Protein AF-A0A821PR22-F1 (afdb_monomer)

Foldseek 3Di:
DVVVVVVVVVVVVVVVLQVQLVVQCVCCVVVNDPVLQVDADPVRGSVVSSCVSVVVVVVLVVCCVPDPNPSVVVVVLVVVLVVLVVQLVVLVCVVVVVVVCVVVVHDPVPDPDDDPDPPPVSVVSNVVSVVVNVVSVVCVCVVDPDDPPPD

Sequence (151 aa):
MNAVILTTILSAGNSSLYICTRILYALANEGKAPKQFTYVNRHGIPIWCLVFTAFLSTILFGLSFIGNKIIYRWLVNITGVMGFIAWFGISLAHWRFRRAFILQVYSLNDLVYKALFFPIGPIIASLLICIFVLGQGYSASTTHPFNFSNF

Secondary structure (DSSP, 8-state):
-HHHHHHHHHHHHHHHHHHHHHHHHHHHHTTSS-GGGG---TTS--HHHHHHHHHHHHHHHHHTTSTTTHHHHHHHHHHHHHHHHHHHHHHHHHHHHHHHHHHTT--TTS-S---TTTTHHHHHHHHHHHHHHHHHHHHHHHHS---TT--

Structure (mmCIF, N/CA/C/O backbone):
data_AF-A0A821PR22-F1
#
_entry.id   AF-A0A821PR22-F1
#
loop_
_atom_site.group_PDB
_atom_site.id
_atom_site.type_symbol
_atom_site.label_atom_id
_atom_site.label_alt_id
_atom_site.label_comp_id
_atom_site.label_asym_id
_atom_site.label_entity_id
_atom_site.label_seq_id
_atom_site.pdbx_PDB_ins_code
_atom_site.Cartn_x
_atom_site.Cartn_y
_atom_site.Cartn_z
_atom_site.occupancy
_atom_site.B_iso_or_equiv
_atom_site.auth_seq_id
_atom_site.auth_comp_id
_atom_site.auth_asym_id
_atom_site.auth_atom_id
_atom_site.pdbx_PDB_model_num
ATOM 1 N N . MET A 1 1 ? 26.302 -12.717 -7.592 1.00 63.81 1 MET A N 1
ATOM 2 C CA . MET A 1 1 ? 25.596 -11.418 -7.481 1.00 63.81 1 MET A CA 1
ATOM 3 C C . MET A 1 1 ? 24.215 -11.443 -8.147 1.00 63.81 1 MET A C 1
ATOM 5 O O . MET A 1 1 ? 23.243 -11.113 -7.485 1.00 63.81 1 MET 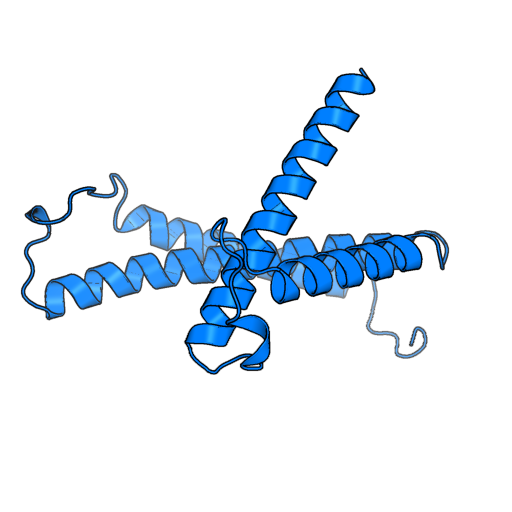A O 1
ATOM 9 N N . ASN A 1 2 ? 24.084 -11.924 -9.390 1.00 87.94 2 ASN A N 1
ATOM 10 C CA . ASN A 1 2 ? 22.803 -11.915 -10.125 1.00 87.94 2 ASN A CA 1
ATOM 11 C C . ASN A 1 2 ? 21.692 -12.792 -9.512 1.00 87.94 2 ASN A C 1
ATOM 13 O O . ASN A 1 2 ? 20.530 -12.404 -9.551 1.00 87.94 2 ASN A O 1
ATOM 17 N N . ALA A 1 3 ? 22.035 -13.929 -8.894 1.00 89.44 3 ALA A N 1
ATOM 18 C CA . ALA A 1 3 ? 21.052 -14.796 -8.236 1.00 89.44 3 ALA A CA 1
ATOM 19 C C . ALA A 1 3 ? 20.336 -14.093 -7.068 1.00 89.44 3 ALA A C 1
ATOM 21 O O . ALA A 1 3 ? 19.122 -14.197 -6.948 1.00 89.44 3 ALA A O 1
ATOM 22 N N . VAL A 1 4 ? 21.070 -13.311 -6.265 1.00 92.00 4 VAL A N 1
ATOM 23 C CA . VAL A 1 4 ? 20.498 -12.548 -5.142 1.00 92.00 4 VAL A CA 1
ATOM 24 C C . VAL A 1 4 ? 19.501 -11.511 -5.660 1.00 92.00 4 VAL A C 1
ATOM 26 O O . VAL A 1 4 ? 18.375 -11.456 -5.177 1.00 92.00 4 VAL A O 1
ATOM 29 N N . ILE A 1 5 ? 19.872 -10.758 -6.701 1.00 92.25 5 ILE A N 1
ATOM 30 C CA . ILE A 1 5 ? 18.989 -9.769 -7.343 1.00 92.25 5 ILE A CA 1
ATOM 31 C C . ILE A 1 5 ? 17.723 -10.441 -7.893 1.00 92.25 5 ILE A C 1
ATOM 33 O O . ILE A 1 5 ? 16.617 -9.942 -7.708 1.00 92.25 5 ILE A O 1
ATOM 37 N N . LEU A 1 6 ? 17.862 -11.599 -8.539 1.00 91.50 6 LEU A N 1
ATOM 38 C CA . LEU A 1 6 ? 16.715 -12.325 -9.076 1.00 91.50 6 LEU A CA 1
ATOM 39 C C . LEU A 1 6 ? 15.775 -12.796 -7.954 1.00 91.50 6 LEU A C 1
ATOM 41 O O . LEU A 1 6 ? 14.562 -12.627 -8.056 1.00 91.50 6 LEU A O 1
ATOM 45 N N . THR A 1 7 ? 16.324 -13.324 -6.855 1.00 93.25 7 THR A N 1
ATOM 46 C CA . THR A 1 7 ? 15.515 -13.769 -5.710 1.00 93.25 7 THR A CA 1
ATOM 47 C C . THR A 1 7 ? 14.789 -12.622 -5.011 1.00 93.25 7 THR A C 1
ATOM 49 O O . THR A 1 7 ? 13.626 -12.785 -4.639 1.00 93.25 7 THR A O 1
ATOM 52 N N . THR A 1 8 ? 15.417 -11.450 -4.865 1.00 93.31 8 THR A N 1
ATOM 53 C CA . THR A 1 8 ? 14.769 -10.293 -4.231 1.00 93.31 8 THR A CA 1
ATOM 54 C C . THR A 1 8 ? 13.638 -9.751 -5.095 1.00 93.31 8 THR A C 1
ATOM 56 O O . THR A 1 8 ? 12.558 -9.484 -4.571 1.00 93.31 8 THR A O 1
ATOM 59 N N . ILE A 1 9 ? 13.837 -9.663 -6.414 1.00 91.81 9 ILE A N 1
ATOM 60 C CA . ILE A 1 9 ? 12.800 -9.212 -7.352 1.00 91.81 9 ILE A CA 1
ATOM 61 C C . ILE A 1 9 ? 11.625 -10.196 -7.380 1.00 91.81 9 ILE A C 1
ATOM 63 O O . ILE A 1 9 ? 10.475 -9.767 -7.290 1.00 91.81 9 ILE A O 1
ATOM 67 N N . LEU A 1 10 ? 11.887 -11.507 -7.445 1.00 92.25 10 LEU A N 1
ATOM 68 C CA . LEU A 1 10 ? 10.827 -12.523 -7.423 1.00 92.25 10 LEU A CA 1
ATOM 69 C C . LEU A 1 10 ? 10.030 -12.492 -6.112 1.00 92.25 10 LEU A C 1
ATOM 71 O O . LEU A 1 10 ? 8.801 -12.544 -6.135 1.00 92.25 10 LEU A O 1
ATOM 75 N N . SER A 1 11 ? 10.712 -12.354 -4.973 1.00 94.06 11 SER A N 1
ATOM 76 C CA . SER A 1 11 ? 10.066 -12.261 -3.658 1.00 94.06 11 SER A CA 1
ATOM 77 C C . SER A 1 11 ? 9.204 -10.998 -3.521 1.00 94.06 11 SER A C 1
ATOM 79 O O . SER A 1 11 ? 8.040 -11.066 -3.104 1.00 94.06 11 SER A O 1
ATOM 81 N N . ALA A 1 12 ? 9.736 -9.845 -3.941 1.00 91.94 12 ALA A N 1
ATOM 82 C CA . ALA A 1 12 ? 9.004 -8.581 -3.949 1.00 91.94 12 ALA A CA 1
ATOM 83 C C . ALA A 1 12 ? 7.788 -8.631 -4.893 1.00 91.94 12 ALA A C 1
ATOM 85 O O . ALA A 1 12 ? 6.703 -8.168 -4.530 1.00 91.94 12 ALA A O 1
ATOM 86 N N . GLY A 1 13 ? 7.942 -9.242 -6.072 1.00 91.88 13 GLY A N 1
ATOM 87 C CA . GLY A 1 13 ? 6.869 -9.423 -7.050 1.00 91.88 13 GLY A CA 1
ATOM 88 C C . GLY A 1 13 ? 5.740 -10.309 -6.525 1.00 91.88 13 GLY A C 1
ATOM 89 O O . GLY A 1 13 ? 4.574 -9.918 -6.590 1.00 91.88 13 GLY A O 1
ATOM 90 N N . ASN A 1 14 ? 6.075 -11.455 -5.923 1.00 93.50 14 ASN A N 1
ATOM 91 C CA . ASN A 1 14 ? 5.083 -12.352 -5.326 1.00 93.50 14 ASN A CA 1
ATOM 92 C C . ASN A 1 14 ? 4.307 -11.670 -4.184 1.00 93.50 14 ASN A C 1
ATOM 94 O O . ASN A 1 14 ? 3.079 -11.740 -4.132 1.00 93.50 14 ASN A O 1
ATOM 98 N N . SER A 1 15 ? 5.011 -10.947 -3.307 1.00 93.56 15 SER A N 1
ATOM 99 C CA . SER A 1 15 ? 4.384 -10.189 -2.214 1.00 93.56 15 SER A CA 1
ATOM 100 C C . SER A 1 15 ? 3.441 -9.101 -2.737 1.00 93.56 15 SER A C 1
ATOM 102 O O . SER A 1 15 ? 2.326 -8.949 -2.238 1.00 93.56 15 SER A O 1
ATOM 104 N N . SER A 1 16 ? 3.853 -8.382 -3.784 1.00 92.25 16 SER A N 1
ATOM 105 C CA . SER A 1 16 ? 3.040 -7.328 -4.401 1.00 92.25 16 SER A CA 1
ATOM 106 C C . SER A 1 16 ? 1.772 -7.895 -5.047 1.00 92.25 16 SER A C 1
ATOM 108 O O . SER A 1 16 ? 0.683 -7.377 -4.810 1.00 92.25 16 SER A O 1
ATOM 110 N N . LEU A 1 17 ? 1.879 -9.000 -5.795 1.00 92.69 17 LEU A N 1
ATOM 111 C CA . LEU A 1 17 ? 0.722 -9.683 -6.390 1.00 92.69 17 LEU A CA 1
ATOM 112 C C . LEU A 1 17 ? -0.263 -10.174 -5.324 1.00 92.69 17 LEU A C 1
ATOM 114 O O . LEU A 1 17 ? -1.475 -9.987 -5.468 1.00 92.69 17 LEU A O 1
ATOM 118 N N . TYR A 1 18 ? 0.252 -10.754 -4.238 1.00 92.44 18 TYR A N 1
ATOM 119 C CA . TYR A 1 18 ? -0.565 -11.202 -3.114 1.00 92.44 18 TYR A CA 1
ATOM 120 C C . TYR A 1 18 ? -1.347 -10.043 -2.475 1.00 92.44 18 TYR A C 1
ATOM 122 O O . TYR A 1 18 ? -2.565 -10.143 -2.286 1.00 92.44 18 TYR A O 1
ATOM 130 N N . ILE A 1 19 ? -0.671 -8.925 -2.191 1.00 93.19 19 ILE A N 1
ATOM 131 C CA . ILE A 1 19 ? -1.288 -7.733 -1.596 1.00 93.19 19 ILE A CA 1
ATOM 132 C C . ILE A 1 19 ? -2.359 -7.154 -2.529 1.00 93.19 19 ILE A C 1
ATOM 134 O O . ILE A 1 19 ? -3.499 -6.969 -2.099 1.00 93.19 19 ILE A O 1
ATOM 138 N N . CYS A 1 20 ? -2.044 -6.933 -3.809 1.00 92.81 20 CYS A N 1
ATOM 139 C CA . CYS A 1 20 ? -2.988 -6.386 -4.790 1.00 92.81 20 CYS A CA 1
ATOM 140 C C . CYS A 1 20 ? -4.254 -7.243 -4.910 1.00 92.81 20 CYS A C 1
ATOM 142 O O . CYS A 1 20 ? -5.371 -6.725 -4.898 1.00 92.81 20 CYS A O 1
ATOM 144 N N . THR A 1 21 ? -4.080 -8.563 -4.958 1.00 93.81 21 THR A N 1
ATOM 145 C CA . THR A 1 21 ? -5.174 -9.536 -5.035 1.00 93.81 21 THR A CA 1
ATOM 146 C C . THR A 1 21 ? -6.128 -9.416 -3.839 1.00 93.81 21 THR A C 1
ATOM 148 O O . THR A 1 21 ? -7.349 -9.422 -4.008 1.00 93.81 21 THR A O 1
ATOM 151 N N . ARG A 1 22 ? -5.588 -9.274 -2.620 1.00 92.31 22 ARG A N 1
ATOM 152 C CA . ARG A 1 22 ? -6.378 -9.149 -1.384 1.00 92.31 22 ARG A CA 1
ATOM 153 C C . ARG A 1 22 ? -7.041 -7.782 -1.236 1.00 92.31 22 ARG A C 1
ATOM 155 O O . ARG A 1 22 ? -8.182 -7.729 -0.786 1.00 92.31 22 ARG A O 1
ATOM 162 N N . ILE A 1 23 ? -6.362 -6.707 -1.634 1.00 93.19 23 ILE A N 1
ATOM 163 C CA . ILE A 1 23 ? -6.943 -5.358 -1.642 1.00 93.19 23 ILE A CA 1
ATOM 164 C C . ILE A 1 23 ? -8.136 -5.318 -2.602 1.00 93.19 23 ILE A C 1
ATOM 166 O O . ILE A 1 23 ? -9.217 -4.884 -2.209 1.00 93.19 23 ILE A O 1
ATOM 170 N N . LEU A 1 24 ? -7.979 -5.839 -3.823 1.00 92.94 24 LEU A N 1
ATOM 171 C CA . LEU A 1 24 ? -9.060 -5.895 -4.811 1.00 92.94 24 LEU A CA 1
ATOM 172 C C . LEU A 1 24 ? -10.244 -6.745 -4.327 1.00 92.94 24 LEU A C 1
ATOM 174 O O . LEU A 1 24 ? -11.397 -6.362 -4.506 1.00 92.94 24 LEU A O 1
ATOM 178 N N . TYR A 1 25 ? -9.964 -7.862 -3.656 1.00 93.19 25 TYR A N 1
ATOM 179 C CA . TYR A 1 25 ? -10.990 -8.685 -3.017 1.00 93.19 25 TYR A CA 1
ATOM 180 C C . TYR A 1 25 ? -11.740 -7.939 -1.898 1.00 93.19 25 TYR A C 1
ATOM 182 O O . TYR A 1 25 ? -12.967 -7.992 -1.841 1.00 93.19 25 TYR A O 1
ATOM 190 N N . ALA A 1 26 ? -11.033 -7.204 -1.032 1.00 92.19 26 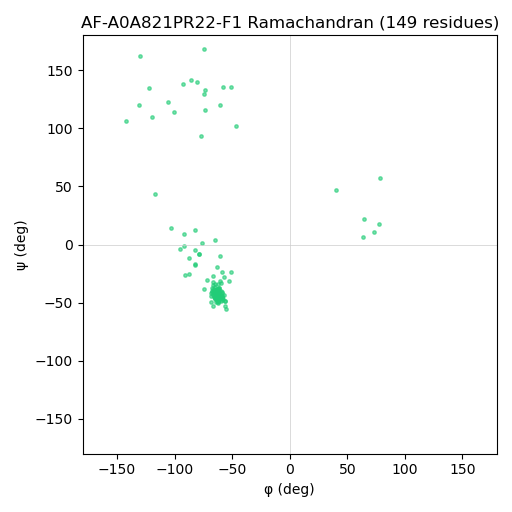ALA A N 1
ATOM 191 C CA . ALA A 1 26 ? -11.658 -6.397 0.019 1.00 92.19 26 ALA A CA 1
ATOM 192 C C . ALA A 1 26 ? -12.561 -5.299 -0.572 1.00 92.19 26 ALA A C 1
ATOM 194 O O . ALA A 1 26 ? -13.699 -5.136 -0.139 1.00 92.19 26 ALA A O 1
ATOM 195 N N . LEU A 1 27 ? -12.097 -4.622 -1.628 1.00 90.94 27 LEU A N 1
ATOM 196 C CA . LEU A 1 27 ? -12.889 -3.646 -2.386 1.00 90.94 27 LEU A CA 1
ATOM 197 C C . LEU A 1 27 ? -14.153 -4.271 -2.996 1.00 90.94 27 LEU A C 1
ATOM 199 O O . LEU A 1 27 ? -15.216 -3.652 -2.975 1.00 90.94 27 LEU A O 1
ATOM 203 N N . ALA A 1 28 ? -14.057 -5.495 -3.520 1.00 91.38 28 ALA A N 1
ATOM 204 C CA . ALA A 1 28 ? -15.202 -6.217 -4.068 1.00 91.38 28 ALA A CA 1
ATOM 205 C C . ALA A 1 28 ? -16.232 -6.569 -2.984 1.00 91.38 28 ALA A C 1
ATOM 207 O O . ALA A 1 28 ? -17.431 -6.396 -3.199 1.00 91.38 28 ALA A O 1
ATOM 208 N N . ASN A 1 29 ? -15.775 -6.986 -1.800 1.00 90.31 29 ASN A N 1
ATOM 209 C CA . ASN A 1 29 ? -16.654 -7.274 -0.663 1.00 90.31 29 ASN A CA 1
ATOM 210 C C . ASN A 1 29 ? -17.359 -6.022 -0.122 1.00 90.31 29 ASN A C 1
ATOM 212 O O . ASN A 1 29 ? -18.500 -6.111 0.321 1.00 90.31 29 ASN A O 1
ATOM 216 N N . GLU A 1 30 ? -16.718 -4.854 -0.198 1.00 91.38 30 GLU A N 1
ATOM 217 C CA . GLU A 1 30 ? -17.333 -3.561 0.134 1.00 91.38 30 GLU A CA 1
ATOM 218 C C . GLU A 1 30 ? -18.282 -3.035 -0.963 1.00 91.38 30 GLU A C 1
ATOM 220 O O . GLU A 1 30 ? -18.818 -1.934 -0.842 1.00 91.38 30 GLU A O 1
ATOM 225 N N . GLY A 1 31 ? -18.482 -3.781 -2.058 1.00 87.25 31 GLY A N 1
ATOM 226 C CA . GLY A 1 31 ? -19.323 -3.370 -3.185 1.00 87.25 31 GLY A CA 1
ATOM 227 C C . GLY A 1 31 ? -18.711 -2.276 -4.069 1.00 87.25 31 GLY A C 1
ATOM 228 O O . GLY A 1 31 ? -19.402 -1.732 -4.927 1.00 87.25 31 GLY A O 1
ATOM 229 N N . LYS A 1 32 ? -17.422 -1.955 -3.884 1.00 87.88 32 LYS A N 1
ATOM 230 C CA . LYS A 1 32 ? -16.681 -0.945 -4.665 1.00 87.88 32 LYS A CA 1
ATOM 231 C C . LYS A 1 32 ? -16.053 -1.507 -5.942 1.00 87.88 32 LYS A C 1
ATOM 233 O O . LYS A 1 32 ? -15.583 -0.741 -6.777 1.00 87.88 32 LYS A O 1
ATOM 238 N N . ALA A 1 33 ? -16.029 -2.829 -6.097 1.00 88.31 33 ALA A N 1
ATOM 239 C CA . ALA A 1 33 ? -15.563 -3.516 -7.296 1.00 88.31 33 ALA A CA 1
ATOM 240 C C . ALA A 1 33 ? -16.601 -4.563 -7.758 1.00 88.31 33 ALA A C 1
ATOM 242 O O . ALA A 1 33 ? -17.479 -4.935 -6.974 1.00 88.31 33 ALA A O 1
ATOM 243 N N . PRO A 1 34 ? -16.532 -5.037 -9.019 1.00 86.06 34 PRO A N 1
ATOM 244 C CA . PRO A 1 34 ? -17.458 -6.035 -9.550 1.00 86.06 34 PRO A CA 1
ATOM 245 C C . PRO A 1 34 ? -17.589 -7.263 -8.643 1.00 86.06 34 PRO A C 1
ATOM 247 O O . PRO A 1 34 ? -16.587 -7.815 -8.186 1.00 86.06 34 PRO A O 1
ATOM 250 N N . LYS A 1 35 ? -18.823 -7.734 -8.425 1.00 84.44 35 LYS A N 1
ATOM 251 C CA . LYS A 1 35 ? -19.121 -8.883 -7.546 1.00 84.44 35 LYS A CA 1
ATOM 252 C C . LYS A 1 35 ? -18.406 -10.167 -7.976 1.00 84.44 35 LYS A C 1
ATOM 254 O O . LYS A 1 35 ? -18.152 -11.036 -7.159 1.00 84.44 35 LYS A O 1
ATOM 259 N N . GLN A 1 36 ? -18.024 -10.286 -9.243 1.00 83.94 36 GLN A N 1
ATOM 260 C CA . GLN A 1 36 ? -17.234 -11.407 -9.756 1.00 83.94 36 GLN A CA 1
ATOM 261 C C . GLN A 1 36 ? -15.901 -11.580 -9.002 1.00 83.94 36 GLN A C 1
ATOM 263 O O . GLN A 1 36 ? -15.398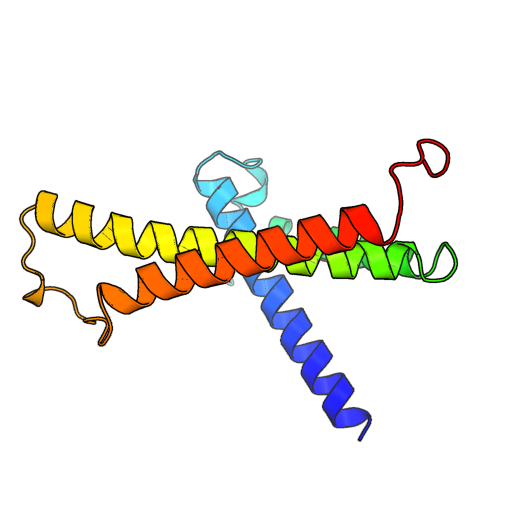 -12.696 -8.869 1.00 83.94 36 GLN A O 1
ATOM 268 N N . PHE A 1 37 ? -15.350 -10.493 -8.457 1.00 86.88 37 PHE A N 1
ATOM 269 C CA . PHE A 1 37 ? -14.113 -10.500 -7.683 1.00 86.88 37 PHE A CA 1
ATOM 270 C C . PHE A 1 37 ? -14.280 -10.974 -6.232 1.00 86.88 37 PHE A C 1
ATOM 272 O O . PHE A 1 37 ? -13.273 -11.222 -5.574 1.00 86.88 37 PHE A O 1
ATOM 279 N N . THR A 1 38 ? -15.504 -11.178 -5.730 1.00 88.38 38 THR A N 1
ATOM 280 C CA . THR A 1 38 ? -15.731 -11.741 -4.383 1.00 88.38 38 THR A CA 1
ATOM 281 C C . THR A 1 38 ? -15.647 -13.269 -4.352 1.00 88.38 38 THR A C 1
ATOM 283 O O . THR A 1 38 ? -15.743 -13.872 -3.286 1.00 88.38 38 THR A O 1
ATOM 286 N N . TYR A 1 39 ? -15.486 -13.932 -5.501 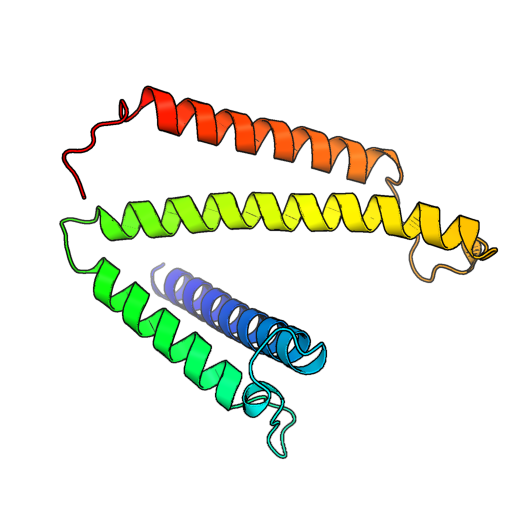1.00 88.56 39 TYR A N 1
ATOM 287 C CA . TYR A 1 39 ? -15.372 -15.387 -5.546 1.00 88.56 39 TYR A CA 1
ATOM 288 C C . TYR A 1 39 ? -13.999 -15.863 -5.050 1.00 88.56 39 TYR A C 1
ATOM 290 O O . TYR A 1 39 ? -12.950 -15.424 -5.531 1.00 88.56 39 TYR A O 1
ATOM 298 N N . VAL A 1 40 ? -14.020 -16.822 -4.123 1.00 90.44 40 VAL A N 1
ATOM 299 C CA . VAL A 1 40 ? -12.837 -17.426 -3.500 1.00 90.44 40 VAL A CA 1
ATOM 300 C C . VAL A 1 40 ? -12.858 -18.935 -3.731 1.00 90.44 40 VAL A C 1
ATOM 302 O O . VAL A 1 40 ? -13.885 -19.582 -3.551 1.00 90.44 40 VAL A O 1
ATOM 305 N N . ASN A 1 41 ? -11.720 -19.509 -4.126 1.00 89.88 41 ASN A N 1
ATOM 306 C CA . ASN A 1 41 ? -11.581 -20.959 -4.295 1.00 89.88 41 ASN A CA 1
ATOM 307 C C . ASN A 1 41 ? -11.499 -21.688 -2.937 1.00 89.88 41 ASN A C 1
ATOM 309 O O . ASN A 1 41 ? -11.206 -21.073 -1.914 1.00 89.88 41 ASN A O 1
ATOM 313 N N . ARG A 1 42 ? -11.618 -23.022 -2.939 1.00 86.06 42 ARG A N 1
ATOM 314 C CA . ARG A 1 42 ? -11.504 -23.912 -1.763 1.00 86.06 42 ARG A CA 1
ATOM 315 C C . ARG A 1 42 ? -10.244 -23.713 -0.906 1.00 86.06 42 ARG A C 1
ATOM 317 O O . ARG A 1 42 ? -10.245 -24.049 0.267 1.00 86.06 42 ARG A O 1
ATOM 324 N N . HIS A 1 43 ? -9.178 -23.158 -1.485 1.00 85.69 43 HIS A N 1
ATOM 325 C CA . HIS A 1 43 ? -7.923 -22.849 -0.790 1.00 85.69 43 HIS A CA 1
ATOM 326 C C . HIS A 1 43 ? -7.876 -21.418 -0.210 1.00 85.69 43 HIS A C 1
ATOM 328 O O . HIS A 1 43 ? -6.814 -20.956 0.192 1.00 85.69 43 HIS A O 1
ATOM 334 N N . GLY A 1 44 ? -8.986 -20.670 -0.214 1.00 84.56 44 GLY A N 1
ATOM 335 C CA . GLY A 1 44 ? -9.038 -19.306 0.329 1.00 84.56 44 GLY A CA 1
ATOM 336 C C . GLY A 1 44 ? -8.424 -18.227 -0.576 1.00 84.56 44 GLY A C 1
ATOM 337 O O . GLY A 1 44 ? -8.107 -17.131 -0.099 1.00 84.56 44 GLY A O 1
ATOM 338 N N . ILE A 1 45 ? -8.245 -18.526 -1.870 1.00 87.12 45 ILE A N 1
ATOM 339 C CA . ILE A 1 45 ? -7.600 -17.647 -2.859 1.00 87.12 45 ILE A CA 1
ATOM 340 C C . ILE A 1 45 ? -8.659 -17.036 -3.795 1.00 87.12 45 ILE A C 1
ATOM 342 O O . ILE A 1 45 ? -9.372 -17.796 -4.460 1.00 87.12 45 ILE A O 1
ATOM 346 N N . PRO A 1 46 ? -8.766 -15.696 -3.893 1.00 91.19 46 PRO A N 1
ATOM 347 C CA . PRO A 1 46 ? -9.648 -15.038 -4.853 1.00 91.19 46 PRO A CA 1
ATOM 348 C C . PRO A 1 46 ? -9.028 -15.066 -6.260 1.00 91.19 46 PRO A C 1
ATOM 350 O O . PRO A 1 46 ? -8.213 -14.218 -6.626 1.00 91.19 46 PRO A O 1
ATOM 353 N N . ILE A 1 47 ? -9.390 -16.088 -7.044 1.00 90.81 47 ILE A N 1
ATOM 354 C CA . ILE A 1 47 ? -8.758 -16.392 -8.342 1.00 90.81 47 ILE A CA 1
ATOM 355 C C . ILE A 1 47 ? -8.973 -15.272 -9.359 1.00 90.81 47 ILE A C 1
ATOM 357 O O . ILE A 1 47 ? -8.026 -14.889 -10.035 1.00 90.81 47 ILE A O 1
ATOM 361 N N . TRP A 1 48 ? -10.184 -14.719 -9.461 1.00 91.00 48 TRP A N 1
ATOM 362 C CA . TRP A 1 48 ? -10.466 -13.670 -10.446 1.00 91.00 48 TRP A CA 1
ATOM 363 C C . TRP A 1 48 ? -9.654 -12.401 -10.185 1.00 91.00 48 TRP A C 1
ATOM 365 O O . TRP A 1 48 ? -9.133 -11.807 -11.126 1.00 91.00 48 TRP A O 1
ATOM 375 N N . CYS A 1 49 ? -9.464 -12.032 -8.914 1.00 91.75 49 CYS A N 1
ATOM 376 C CA . CYS A 1 49 ? -8.579 -10.931 -8.532 1.00 91.75 49 CYS A CA 1
ATOM 377 C C . CYS A 1 49 ? -7.121 -11.221 -8.903 1.00 91.75 49 CYS A C 1
ATOM 379 O O . CYS A 1 49 ? -6.425 -10.344 -9.415 1.00 91.75 49 CYS A O 1
ATOM 381 N N . LEU A 1 50 ? -6.660 -12.451 -8.661 1.00 92.62 50 LEU A N 1
ATOM 382 C CA . LEU A 1 50 ? -5.294 -12.868 -8.973 1.00 92.62 50 LEU A CA 1
ATOM 383 C C . LEU A 1 50 ? -5.028 -12.829 -10.478 1.00 92.62 50 LEU A C 1
ATOM 385 O O . LEU A 1 50 ? -4.052 -12.225 -10.912 1.00 92.62 50 LEU A O 1
ATOM 389 N N . VAL A 1 51 ? -5.911 -13.424 -11.280 1.00 92.94 51 VAL A N 1
ATOM 390 C CA . VAL A 1 51 ? -5.779 -13.441 -12.743 1.00 92.94 51 VAL A CA 1
ATOM 391 C C . VAL A 1 51 ? -5.809 -12.022 -13.297 1.00 92.94 51 VAL A C 1
ATOM 393 O O . VAL A 1 51 ? -4.970 -11.681 -14.122 1.00 92.94 51 VAL A O 1
ATOM 396 N N . PHE A 1 52 ? -6.718 -11.175 -12.812 1.00 93.44 52 PHE A N 1
ATOM 397 C CA . PHE A 1 52 ? -6.812 -9.790 -13.265 1.00 93.44 52 PHE A CA 1
ATOM 398 C C . PHE A 1 52 ? -5.548 -8.981 -12.943 1.00 93.44 52 PHE A C 1
ATOM 400 O O . PHE A 1 52 ? -4.995 -8.318 -13.819 1.00 93.44 52 PHE A O 1
ATOM 407 N N . THR A 1 53 ? -5.058 -9.055 -11.702 1.00 93.06 53 THR A N 1
ATOM 408 C CA . THR A 1 53 ? -3.850 -8.322 -11.284 1.00 93.06 53 THR A CA 1
ATOM 409 C C . THR A 1 53 ? -2.591 -8.834 -11.983 1.00 93.06 53 THR A C 1
ATOM 411 O O . THR A 1 53 ? -1.761 -8.024 -12.401 1.00 93.06 53 THR A O 1
ATOM 414 N N . ALA A 1 54 ? -2.468 -10.148 -12.185 1.00 93.75 54 ALA A N 1
ATOM 415 C CA . ALA A 1 54 ? -1.378 -10.743 -12.953 1.00 93.75 54 ALA A CA 1
ATOM 416 C C . ALA A 1 54 ? -1.430 -10.321 -14.428 1.00 93.75 54 ALA A C 1
ATOM 418 O O . ALA A 1 54 ? -0.426 -9.862 -14.964 1.00 93.75 54 ALA A O 1
ATOM 419 N N . PHE A 1 55 ? -2.605 -10.396 -15.057 1.00 94.81 55 PHE A N 1
ATOM 420 C CA . PHE A 1 55 ? -2.811 -9.984 -16.445 1.00 94.81 55 PHE A CA 1
ATOM 421 C C . PHE A 1 55 ? -2.445 -8.513 -16.663 1.00 94.81 55 PHE A C 1
ATOM 423 O O . PHE A 1 55 ? -1.679 -8.190 -17.572 1.00 94.81 55 PHE A O 1
ATOM 430 N N . LEU A 1 56 ? -2.918 -7.625 -15.784 1.00 92.75 56 LEU A N 1
ATOM 431 C CA . LEU A 1 56 ? -2.582 -6.205 -15.840 1.00 92.75 56 LEU A CA 1
ATOM 432 C C . LEU A 1 56 ? -1.074 -5.975 -15.662 1.00 92.75 56 LEU A C 1
ATOM 434 O O . LEU A 1 56 ? -0.478 -5.195 -16.403 1.00 92.75 56 LEU A O 1
ATOM 438 N N . SER A 1 57 ? -0.437 -6.684 -14.725 1.00 91.31 57 SER A N 1
ATOM 439 C CA . SER A 1 57 ? 1.012 -6.605 -14.518 1.00 91.31 57 SER A CA 1
ATOM 440 C C . SER A 1 57 ? 1.797 -7.065 -15.751 1.00 91.31 57 SER A C 1
ATOM 442 O O . SER A 1 57 ? 2.754 -6.392 -16.135 1.00 91.31 57 SER A O 1
ATOM 444 N N . THR A 1 58 ? 1.377 -8.147 -16.415 1.00 91.06 58 THR A N 1
ATOM 445 C CA . THR A 1 58 ? 2.003 -8.633 -17.654 1.00 91.06 58 THR A CA 1
ATOM 446 C C . THR A 1 58 ? 1.871 -7.625 -18.794 1.00 91.06 58 THR A C 1
ATOM 448 O O . THR A 1 58 ? 2.849 -7.387 -19.501 1.00 91.06 58 THR A O 1
ATOM 451 N N . ILE A 1 59 ? 0.708 -6.984 -18.950 1.00 91.75 59 ILE A N 1
ATOM 452 C CA . ILE A 1 59 ? 0.512 -5.933 -19.962 1.00 91.75 59 ILE A CA 1
ATOM 453 C C . ILE A 1 59 ? 1.433 -4.743 -19.697 1.00 91.75 59 ILE A C 1
ATOM 455 O O . ILE A 1 59 ? 2.138 -4.303 -20.603 1.00 91.75 59 ILE A O 1
ATOM 459 N N . LEU A 1 60 ? 1.461 -4.233 -18.462 1.00 88.75 60 LEU A N 1
ATOM 460 C CA . LEU A 1 60 ? 2.306 -3.090 -18.096 1.00 88.75 60 LEU A CA 1
ATOM 461 C C . LEU A 1 60 ? 3.796 -3.407 -18.267 1.00 88.75 60 LEU A C 1
ATOM 463 O O . LEU A 1 60 ? 4.562 -2.568 -18.741 1.00 88.75 60 LEU A O 1
ATOM 467 N N . PHE A 1 61 ? 4.201 -4.635 -17.941 1.00 86.50 61 PHE A N 1
ATOM 468 C CA . PHE A 1 61 ? 5.553 -5.116 -18.200 1.00 86.50 61 PHE A CA 1
ATOM 469 C C . PHE A 1 61 ? 5.859 -5.179 -19.703 1.00 86.50 61 PHE A C 1
ATOM 471 O O . PHE A 1 61 ? 6.914 -4.716 -20.126 1.00 86.50 61 PHE A O 1
ATOM 478 N N . GLY A 1 62 ? 4.924 -5.667 -20.523 1.00 87.56 62 GLY A N 1
ATOM 479 C CA . GLY A 1 62 ? 5.041 -5.673 -21.985 1.00 87.56 62 GLY A CA 1
ATOM 480 C C . GLY A 1 62 ? 5.192 -4.267 -22.573 1.00 87.56 62 GLY A C 1
ATOM 481 O O . GLY A 1 62 ? 6.087 -4.020 -23.380 1.00 87.56 62 GLY A O 1
ATOM 482 N N . LEU A 1 63 ? 4.378 -3.318 -22.101 1.00 85.62 63 LEU A N 1
ATOM 483 C CA . LEU A 1 63 ? 4.453 -1.908 -22.495 1.00 85.62 63 LEU A CA 1
ATOM 484 C C . LEU A 1 63 ? 5.811 -1.282 -22.155 1.00 85.62 63 LEU A C 1
ATOM 486 O O . LEU A 1 63 ? 6.297 -0.435 -22.898 1.00 85.62 63 LEU A O 1
ATOM 490 N N . SER A 1 64 ? 6.469 -1.735 -21.087 1.00 84.12 64 SER A N 1
ATOM 491 C CA . SER A 1 64 ? 7.794 -1.243 -20.699 1.00 84.12 64 S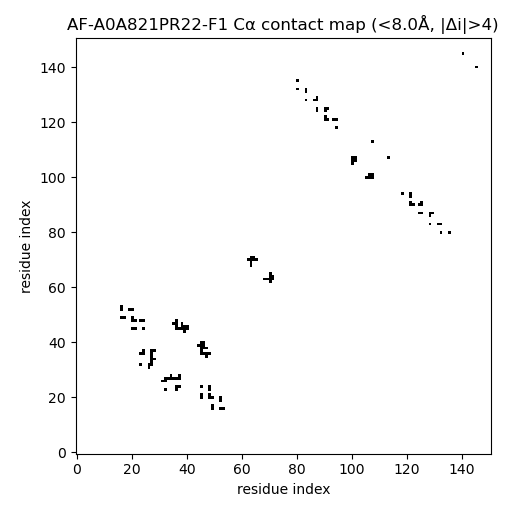ER A CA 1
ATOM 492 C C . SER A 1 64 ? 8.897 -1.519 -21.734 1.00 84.12 64 SER A C 1
ATOM 494 O O . SER A 1 64 ? 9.943 -0.867 -21.672 1.00 84.12 64 SER A O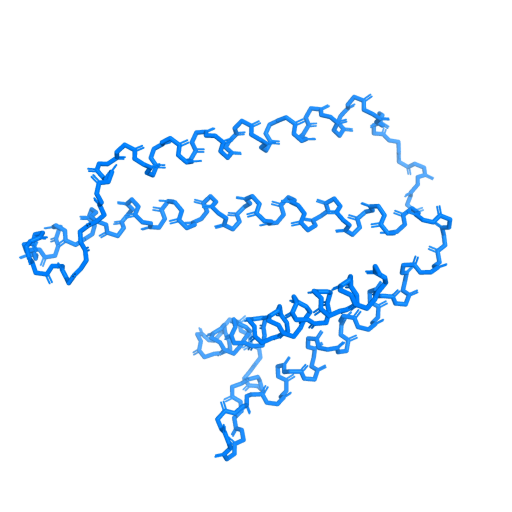 1
ATOM 496 N N . PHE A 1 65 ? 8.707 -2.465 -22.661 1.00 81.00 65 PHE A N 1
ATOM 497 C CA . PHE A 1 65 ? 9.665 -2.729 -23.744 1.00 81.00 65 PHE A CA 1
ATOM 498 C C . PHE A 1 65 ? 9.503 -1.779 -24.935 1.00 81.00 65 PHE A C 1
ATOM 500 O O . PHE A 1 65 ? 10.412 -1.657 -25.756 1.00 81.00 65 PHE A O 1
ATOM 507 N N . ILE A 1 66 ? 8.368 -1.087 -25.025 1.00 76.38 66 ILE A N 1
ATOM 508 C CA . ILE A 1 66 ? 8.036 -0.178 -26.118 1.00 76.38 66 ILE A CA 1
ATOM 509 C C . ILE A 1 66 ? 8.486 1.242 -25.720 1.00 76.38 66 ILE A C 1
ATOM 511 O O . ILE A 1 66 ? 8.348 1.659 -24.572 1.00 76.38 66 ILE A O 1
ATOM 515 N N . GLY A 1 67 ? 9.073 2.000 -26.653 1.00 66.50 67 GLY A N 1
ATOM 516 C CA . GLY A 1 67 ? 9.348 3.433 -26.458 1.00 66.50 67 GLY A CA 1
ATOM 517 C C . GLY A 1 67 ? 10.574 3.788 -25.600 1.00 66.50 67 GLY A C 1
ATOM 518 O O . GLY A 1 67 ? 10.444 4.510 -24.616 1.00 66.50 67 GLY A O 1
ATOM 519 N N . ASN A 1 68 ? 11.771 3.313 -25.976 1.00 69.44 68 ASN A N 1
ATOM 520 C CA . ASN A 1 68 ? 13.090 3.785 -25.496 1.00 69.44 68 ASN A CA 1
ATOM 521 C C . ASN A 1 68 ? 13.178 4.112 -23.982 1.00 69.44 68 ASN A C 1
ATOM 523 O O . ASN A 1 68 ? 13.672 5.166 -23.580 1.00 69.44 68 ASN A O 1
ATOM 527 N N . LYS A 1 69 ? 12.672 3.210 -23.125 1.00 73.56 69 LYS A N 1
ATOM 528 C CA . LYS A 1 69 ? 12.645 3.337 -21.649 1.00 73.56 69 LYS A CA 1
ATOM 529 C C . LYS A 1 69 ? 11.805 4.501 -21.096 1.00 73.56 69 LYS A C 1
ATOM 531 O O . LYS A 1 69 ? 11.822 4.721 -19.884 1.00 73.56 69 LYS A O 1
ATOM 536 N N . ILE A 1 70 ? 11.058 5.223 -21.929 1.00 79.88 70 ILE A N 1
ATOM 537 C CA . ILE A 1 70 ? 10.176 6.313 -21.495 1.00 79.88 70 ILE A CA 1
ATOM 538 C C . ILE A 1 70 ? 9.038 5.730 -20.655 1.00 79.88 70 ILE A C 1
ATOM 540 O O . ILE A 1 70 ? 8.883 6.113 -19.499 1.00 79.88 70 ILE A O 1
ATOM 544 N N . ILE A 1 71 ? 8.329 4.723 -21.176 1.00 82.06 71 ILE A N 1
ATOM 545 C CA . ILE A 1 71 ? 7.210 4.072 -20.472 1.00 82.06 71 ILE A CA 1
ATOM 546 C C . ILE A 1 71 ? 7.672 3.466 -19.139 1.00 82.06 71 ILE A C 1
ATOM 548 O O . ILE A 1 71 ? 7.019 3.642 -18.113 1.00 82.06 71 ILE A O 1
ATOM 552 N N . TYR A 1 72 ? 8.849 2.836 -19.120 1.00 81.62 72 TYR A N 1
ATOM 553 C CA . TYR A 1 72 ? 9.457 2.338 -17.885 1.00 81.62 72 TYR A CA 1
ATOM 554 C C . TYR A 1 72 ? 9.636 3.443 -16.832 1.00 81.62 72 TYR A C 1
ATOM 556 O O . TYR A 1 72 ? 9.240 3.277 -15.679 1.00 81.62 72 TYR A O 1
ATOM 564 N N . ARG A 1 73 ? 10.207 4.594 -17.219 1.00 82.19 73 ARG A N 1
ATOM 565 C CA . ARG A 1 73 ? 10.409 5.727 -16.299 1.00 82.19 73 ARG A CA 1
ATOM 566 C C . ARG A 1 73 ? 9.086 6.271 -15.765 1.00 82.19 73 ARG A C 1
ATOM 568 O O . ARG A 1 73 ? 9.014 6.602 -14.584 1.00 82.19 73 ARG A O 1
ATOM 575 N N . TRP A 1 74 ? 8.054 6.326 -16.604 1.00 82.62 74 TRP A N 1
ATOM 576 C CA . TRP A 1 74 ? 6.708 6.724 -16.190 1.00 82.62 74 TRP A CA 1
ATOM 577 C C . TRP A 1 74 ? 6.130 5.764 -15.148 1.00 82.62 74 TRP A C 1
ATOM 579 O O . TRP A 1 74 ? 5.688 6.216 -14.093 1.00 82.62 74 TRP A O 1
ATOM 589 N N . LEU 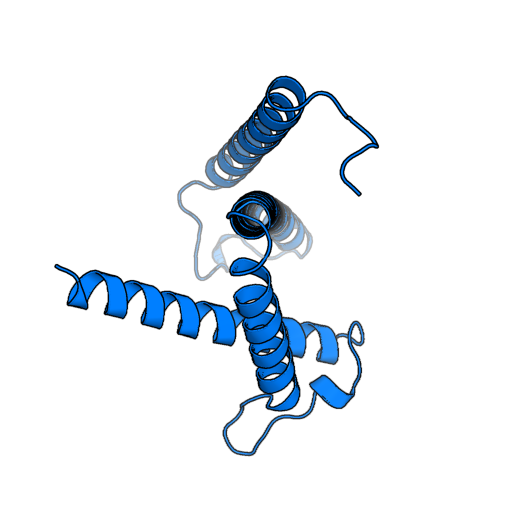A 1 75 ? 6.199 4.451 -15.392 1.00 85.19 75 LEU A N 1
ATOM 590 C CA . LEU A 1 75 ? 5.726 3.435 -14.445 1.00 85.19 75 LEU A CA 1
ATOM 591 C C . LEU A 1 75 ? 6.437 3.554 -13.092 1.00 85.19 75 LEU A C 1
ATOM 593 O O . LEU A 1 75 ? 5.781 3.596 -12.052 1.00 85.19 75 LEU A O 1
ATOM 597 N N . VAL A 1 76 ? 7.766 3.685 -13.097 1.00 85.25 76 VAL A N 1
ATOM 598 C CA . VAL A 1 76 ? 8.547 3.853 -11.862 1.00 85.25 76 VAL A CA 1
ATOM 599 C C . VAL A 1 76 ? 8.144 5.133 -11.123 1.00 85.25 76 VAL A C 1
ATOM 601 O O . VAL A 1 76 ? 7.920 5.088 -9.914 1.00 85.25 76 VAL A O 1
ATOM 604 N N . ASN A 1 77 ? 7.980 6.258 -11.826 1.00 85.12 77 ASN A N 1
ATOM 605 C CA . ASN A 1 77 ? 7.577 7.517 -11.197 1.00 85.12 77 ASN A CA 1
ATOM 606 C C . ASN A 1 77 ? 6.184 7.413 -10.549 1.00 85.12 77 ASN A C 1
ATOM 608 O O . ASN A 1 77 ? 6.034 7.727 -9.366 1.00 85.12 77 ASN A O 1
ATOM 612 N N . ILE A 1 78 ? 5.200 6.877 -11.281 1.00 85.62 78 ILE A N 1
ATOM 613 C CA . ILE A 1 78 ? 3.829 6.687 -10.785 1.00 85.62 78 ILE A CA 1
ATOM 614 C C . ILE A 1 78 ? 3.828 5.803 -9.536 1.00 85.62 78 ILE A C 1
ATOM 616 O O . ILE A 1 78 ? 3.207 6.163 -8.537 1.00 85.62 78 ILE A O 1
ATOM 620 N N . THR A 1 79 ? 4.554 4.680 -9.545 1.00 88.12 79 THR A N 1
ATOM 621 C CA . THR A 1 79 ? 4.606 3.780 -8.377 1.00 88.12 79 THR A CA 1
ATOM 622 C C . THR A 1 79 ? 5.186 4.462 -7.137 1.00 88.12 79 THR A C 1
ATOM 624 O O . THR A 1 79 ? 4.664 4.266 -6.039 1.00 88.12 79 THR A O 1
ATOM 627 N N . GLY A 1 80 ? 6.198 5.321 -7.301 1.00 87.12 80 GLY A N 1
ATOM 628 C CA . GLY A 1 80 ? 6.759 6.113 -6.206 1.00 87.12 80 GLY A CA 1
ATOM 629 C C . GLY A 1 80 ? 5.736 7.079 -5.607 1.00 87.12 80 GLY A C 1
ATOM 630 O O . GLY A 1 80 ? 5.542 7.104 -4.390 1.00 87.12 80 GLY A O 1
ATOM 631 N N . VAL A 1 81 ? 5.020 7.822 -6.457 1.00 86.12 81 VAL A N 1
ATOM 632 C CA . VAL A 1 81 ? 3.969 8.755 -6.016 1.00 86.12 81 VAL A CA 1
ATOM 633 C C . VAL A 1 81 ? 2.819 8.014 -5.327 1.00 86.12 81 VAL A C 1
ATOM 635 O O . VAL A 1 81 ? 2.394 8.419 -4.244 1.00 86.12 81 VAL A O 1
ATOM 638 N N . MET A 1 82 ? 2.350 6.896 -5.892 1.00 88.56 82 MET A N 1
ATOM 639 C CA . MET A 1 82 ? 1.308 6.071 -5.267 1.00 88.56 82 MET A CA 1
ATOM 640 C C . MET A 1 82 ? 1.748 5.519 -3.907 1.00 88.56 82 MET A C 1
ATOM 642 O O . MET A 1 82 ? 0.943 5.485 -2.975 1.00 88.56 82 MET A O 1
ATOM 646 N N . GLY A 1 83 ? 3.023 5.144 -3.768 1.00 89.19 83 GLY A N 1
ATOM 647 C CA . GLY A 1 83 ? 3.616 4.760 -2.490 1.00 89.19 83 GLY A CA 1
ATOM 648 C C . GLY A 1 83 ? 3.471 5.869 -1.449 1.00 89.19 83 GLY A C 1
ATOM 649 O O . GLY A 1 83 ? 2.900 5.639 -0.386 1.00 89.19 83 GLY A O 1
ATOM 650 N N . PHE A 1 84 ? 3.890 7.094 -1.763 1.00 88.31 84 PHE A N 1
ATOM 651 C CA . PHE A 1 84 ? 3.741 8.218 -0.833 1.00 88.31 84 PHE A CA 1
ATOM 652 C C . PHE A 1 84 ? 2.282 8.479 -0.442 1.00 88.31 84 PHE A C 1
ATOM 654 O O . PHE A 1 84 ? 1.994 8.663 0.740 1.00 88.31 84 PHE A O 1
ATOM 661 N N . ILE A 1 85 ? 1.348 8.417 -1.395 1.00 87.69 85 ILE A N 1
ATOM 662 C CA . ILE A 1 85 ? -0.089 8.578 -1.116 1.00 87.69 85 ILE A CA 1
ATOM 663 C C . ILE A 1 85 ? -0.590 7.489 -0.155 1.00 87.69 85 ILE A C 1
ATOM 665 O O . ILE A 1 85 ? -1.307 7.792 0.802 1.00 87.69 85 ILE A O 1
ATOM 669 N N . ALA A 1 86 ? -0.195 6.231 -0.367 1.00 89.88 86 ALA A N 1
ATOM 670 C CA . ALA A 1 86 ? -0.587 5.126 0.503 1.00 89.88 86 ALA A CA 1
ATOM 671 C C . ALA A 1 86 ? -0.066 5.320 1.936 1.00 89.88 86 ALA A C 1
ATOM 673 O O . ALA A 1 86 ? -0.828 5.198 2.897 1.00 89.88 86 ALA A O 1
ATOM 674 N N . TRP A 1 87 ? 1.207 5.689 2.091 1.00 89.00 87 TRP A N 1
ATOM 675 C CA . TRP A 1 87 ? 1.807 5.950 3.402 1.00 89.00 87 TRP A CA 1
ATOM 676 C C . TRP A 1 87 ? 1.178 7.160 4.100 1.00 89.00 87 TRP A C 1
ATOM 678 O O . TRP A 1 87 ? 0.958 7.125 5.314 1.00 89.00 87 TRP A O 1
ATOM 688 N N . PHE A 1 88 ? 0.822 8.201 3.345 1.00 88.44 88 PHE A N 1
ATOM 689 C CA . PHE A 1 88 ? 0.086 9.346 3.875 1.00 88.44 88 PHE A CA 1
ATOM 690 C C . PHE A 1 88 ? -1.280 8.916 4.422 1.00 88.44 88 PHE A C 1
ATOM 692 O O . PHE A 1 88 ? -1.638 9.260 5.551 1.00 88.44 88 PHE A O 1
ATOM 699 N N . GLY A 1 89 ? -2.010 8.097 3.657 1.00 88.19 89 GLY A N 1
ATOM 700 C CA . GLY A 1 89 ? -3.285 7.518 4.070 1.00 88.19 89 GLY A CA 1
ATOM 701 C C . GLY A 1 89 ? -3.169 6.681 5.346 1.00 88.19 89 GLY A C 1
ATOM 702 O O . GLY A 1 89 ? -3.977 6.856 6.257 1.00 88.19 89 GLY A O 1
ATOM 703 N N . ILE A 1 90 ? -2.138 5.836 5.458 1.00 88.12 90 ILE A N 1
ATOM 704 C CA . ILE A 1 90 ? -1.867 5.030 6.663 1.00 88.12 90 ILE A CA 1
ATOM 705 C C . ILE A 1 90 ? -1.611 5.931 7.875 1.00 88.12 90 ILE A C 1
ATOM 707 O O . ILE A 1 90 ? -2.187 5.715 8.943 1.00 88.12 90 ILE A O 1
ATOM 711 N N . SER A 1 91 ? -0.780 6.962 7.714 1.00 87.69 91 SER A N 1
ATOM 712 C CA . SER A 1 91 ? -0.463 7.904 8.789 1.00 87.69 91 SER A CA 1
ATOM 713 C C . SER A 1 91 ? -1.710 8.644 9.289 1.00 87.69 91 SER A C 1
ATOM 715 O O . SER A 1 91 ? -1.981 8.698 10.495 1.00 87.69 91 SER A O 1
ATOM 717 N N . LEU A 1 92 ? -2.534 9.139 8.359 1.00 86.25 92 LEU A N 1
ATOM 718 C CA . LEU A 1 92 ? -3.787 9.815 8.679 1.00 86.25 92 LEU A CA 1
ATOM 719 C C . LEU A 1 92 ? -4.803 8.865 9.327 1.00 86.25 92 LEU A C 1
ATOM 721 O O . LEU A 1 92 ? -5.457 9.238 10.304 1.00 86.25 92 LEU A O 1
ATOM 725 N N . ALA A 1 93 ? -4.927 7.639 8.814 1.00 87.44 93 ALA A N 1
ATOM 726 C CA . ALA A 1 93 ? -5.796 6.614 9.379 1.00 87.44 93 ALA A CA 1
ATOM 727 C C . ALA A 1 93 ? -5.380 6.269 10.813 1.00 87.44 93 ALA A C 1
ATOM 729 O O . ALA A 1 93 ? -6.239 6.207 11.687 1.00 87.44 93 ALA A O 1
ATOM 730 N N . HIS A 1 94 ? -4.079 6.142 11.089 1.00 85.75 94 HIS A N 1
ATOM 731 C CA . HIS A 1 94 ? -3.572 5.881 12.435 1.00 85.75 94 HIS A CA 1
ATOM 732 C C . HIS A 1 94 ? -3.879 7.035 13.407 1.00 85.75 94 HIS A C 1
ATOM 734 O O . HIS A 1 94 ? -4.301 6.798 14.543 1.00 85.75 94 HIS A O 1
ATOM 740 N N . TRP A 1 95 ? -3.751 8.289 12.958 1.00 82.56 95 TRP A N 1
ATOM 741 C CA . TRP A 1 95 ? -4.141 9.452 13.763 1.00 82.56 95 TRP A CA 1
ATOM 742 C C . TRP A 1 95 ? -5.655 9.503 14.030 1.00 82.56 95 TRP A C 1
ATOM 744 O O . TRP A 1 95 ? -6.080 9.711 15.172 1.00 82.56 95 TRP A O 1
ATOM 754 N N . ARG A 1 96 ? -6.487 9.265 13.006 1.00 84.44 96 ARG A N 1
ATOM 755 C CA . ARG A 1 96 ? -7.956 9.247 13.141 1.00 84.44 96 ARG A CA 1
ATOM 756 C C . ARG A 1 96 ? -8.453 8.070 13.974 1.00 84.44 96 ARG A C 1
ATOM 758 O O . ARG A 1 96 ? -9.374 8.262 14.762 1.00 84.44 96 ARG A O 1
ATOM 765 N N . PHE A 1 97 ? -7.835 6.898 13.843 1.00 84.88 97 PHE A N 1
ATOM 766 C CA . PHE A 1 97 ? -8.176 5.696 14.602 1.00 84.88 97 PHE A CA 1
ATOM 767 C C . PHE A 1 97 ? -8.107 5.964 16.102 1.00 84.88 97 PHE A C 1
ATOM 769 O O . PHE A 1 97 ? -9.076 5.721 16.810 1.00 84.88 97 PHE A O 1
ATOM 776 N N . ARG A 1 98 ? -7.017 6.569 16.588 1.00 78.94 98 ARG A N 1
ATOM 777 C CA . ARG A 1 98 ? -6.878 6.861 18.021 1.00 78.94 98 ARG A CA 1
ATOM 778 C C . ARG A 1 98 ? -7.879 7.898 18.529 1.00 78.94 98 ARG A C 1
ATOM 780 O O . ARG A 1 98 ? -8.358 7.770 19.650 1.00 78.94 98 ARG A O 1
ATOM 787 N N . ARG A 1 99 ? -8.227 8.901 17.713 1.00 80.00 99 ARG A N 1
ATOM 788 C CA . ARG A 1 99 ? -9.288 9.865 18.058 1.00 80.00 99 ARG A CA 1
ATOM 789 C C . ARG A 1 99 ? -10.653 9.182 18.133 1.00 80.00 99 ARG A C 1
ATOM 791 O O . ARG A 1 99 ? -11.382 9.414 19.089 1.00 80.00 99 ARG A O 1
ATOM 798 N N . ALA A 1 100 ? -10.976 8.329 17.161 1.00 82.56 100 ALA A N 1
ATOM 799 C CA . ALA A 1 100 ? -12.220 7.563 17.151 1.00 82.56 100 ALA A CA 1
ATOM 800 C C . ALA A 1 100 ? -12.299 6.580 18.331 1.00 82.56 100 ALA A C 1
ATOM 802 O O . ALA A 1 100 ? -13.341 6.477 18.961 1.00 82.56 100 ALA A O 1
ATOM 803 N N . PHE A 1 101 ? -11.186 5.935 18.679 1.00 80.38 101 PHE A N 1
ATOM 804 C CA . PHE A 1 101 ? -11.101 4.977 19.780 1.00 80.38 101 PHE A CA 1
ATOM 805 C C . PHE A 1 101 ? -11.402 5.620 21.143 1.00 80.38 101 PHE A C 1
ATOM 807 O O . PHE A 1 101 ? -12.180 5.081 21.922 1.00 80.38 101 PHE A O 1
ATOM 814 N N . ILE A 1 102 ? -10.859 6.819 21.393 1.00 80.06 102 ILE A N 1
ATOM 815 C CA . ILE A 1 102 ? -11.153 7.592 22.612 1.00 80.06 102 ILE A CA 1
ATOM 816 C C . ILE A 1 102 ? -12.616 8.069 22.621 1.00 80.06 102 ILE A C 1
ATOM 818 O O . ILE A 1 102 ? -13.270 8.027 23.658 1.00 80.06 102 ILE A O 1
ATOM 822 N N . LEU A 1 103 ? -13.151 8.495 21.468 1.00 82.12 103 LEU A N 1
ATOM 823 C CA . LEU A 1 103 ? -14.554 8.922 21.341 1.00 82.12 103 LEU A CA 1
ATOM 824 C C . LEU A 1 103 ? -15.553 7.773 21.548 1.00 82.12 103 LEU A C 1
ATOM 826 O O . LEU A 1 103 ? -16.673 8.017 21.982 1.00 82.12 103 LEU A O 1
ATOM 830 N N . GLN A 1 104 ? -15.152 6.534 21.263 1.00 82.88 104 GLN A N 1
ATOM 831 C CA . GLN A 1 104 ? -15.942 5.326 21.513 1.00 82.88 104 GLN A CA 1
ATOM 832 C C . GLN A 1 104 ? -15.836 4.821 22.967 1.00 82.88 104 GLN A C 1
ATOM 834 O O . GLN A 1 104 ? -16.296 3.723 23.261 1.00 82.88 104 GLN A O 1
ATOM 839 N N . VAL A 1 105 ? -15.279 5.628 23.884 1.00 75.44 105 VAL A N 1
ATOM 840 C CA . VAL A 1 105 ? -15.176 5.340 25.331 1.00 75.44 105 VAL A CA 1
ATOM 841 C C . VAL A 1 105 ? -14.289 4.119 25.642 1.00 75.44 105 VAL A C 1
ATOM 843 O O . VAL A 1 105 ? -14.369 3.536 26.718 1.00 75.44 105 VAL A O 1
ATOM 846 N N . TYR A 1 106 ? -13.386 3.743 24.731 1.00 73.50 106 TYR A N 1
ATOM 847 C CA . TYR A 1 106 ? -12.369 2.728 25.011 1.00 73.50 106 TYR A CA 1
ATOM 848 C C . TYR A 1 106 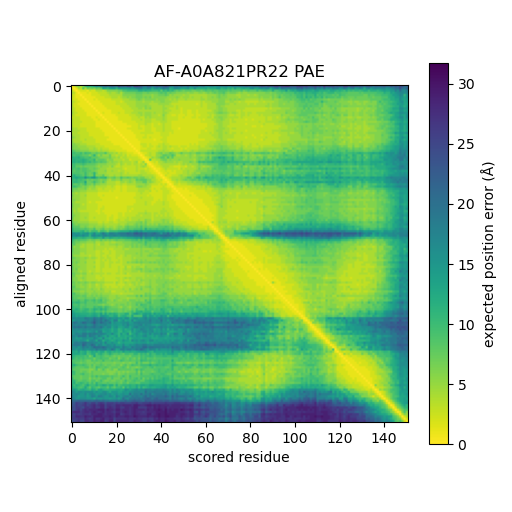? -11.143 3.353 25.676 1.00 73.50 106 TYR A C 1
ATOM 850 O O . TYR A 1 106 ? -10.702 4.453 25.318 1.00 73.50 106 TYR A O 1
ATOM 858 N N . SER A 1 107 ? -10.555 2.647 26.643 1.00 73.06 107 SER A N 1
ATOM 859 C CA . SER A 1 107 ? -9.344 3.123 27.300 1.00 73.06 107 SER A CA 1
ATOM 860 C C . SER A 1 107 ? -8.133 2.811 26.420 1.00 73.06 107 SER A C 1
ATOM 862 O O . SER A 1 107 ? -8.013 1.726 25.859 1.00 73.06 107 SER A O 1
ATOM 864 N N . LEU A 1 108 ? -7.162 3.727 26.320 1.00 68.94 108 LEU A N 1
ATOM 865 C CA . LEU A 1 108 ? -5.923 3.471 25.564 1.00 68.94 108 LEU A CA 1
ATOM 866 C C . LEU A 1 108 ? -5.113 2.275 26.106 1.00 68.94 108 LEU A C 1
ATOM 868 O O . LEU A 1 108 ? -4.140 1.860 25.475 1.00 68.94 108 LEU A O 1
ATOM 872 N N . ASN A 1 109 ? -5.488 1.745 27.274 1.00 67.69 109 ASN A N 1
ATOM 873 C CA . ASN A 1 109 ? -4.913 0.556 27.888 1.00 67.69 109 ASN A CA 1
ATOM 874 C C . ASN A 1 109 ? -5.484 -0.753 27.332 1.00 67.69 109 ASN A C 1
ATOM 876 O O . ASN A 1 109 ? -4.798 -1.764 27.438 1.00 67.69 109 ASN A O 1
ATOM 880 N N . ASP A 1 110 ? -6.640 -0.710 26.667 1.00 71.75 110 ASP A N 1
ATOM 881 C CA . ASP A 1 110 ? -7.269 -1.870 26.016 1.00 71.75 110 ASP A CA 1
ATOM 882 C C . ASP A 1 110 ? -6.617 -2.204 24.662 1.00 71.75 110 ASP A C 1
ATOM 884 O O . ASP A 1 110 ? -6.896 -3.229 24.040 1.00 71.75 110 ASP A O 1
ATOM 888 N N . LEU A 1 111 ? -5.716 -1.339 24.186 1.00 75.06 111 LEU A N 1
ATOM 889 C CA . LEU A 1 111 ? -4.922 -1.581 22.988 1.00 75.06 111 LEU A CA 1
ATOM 890 C C . LEU A 1 111 ? -3.841 -2.628 23.273 1.00 75.06 111 LEU A C 1
ATOM 892 O O . LEU A 1 111 ? -2.882 -2.357 23.997 1.00 75.06 111 LEU A O 1
ATOM 896 N N . VAL A 1 112 ? -3.945 -3.776 22.592 1.00 72.31 112 VAL A N 1
ATOM 897 C CA . VAL A 1 112 ? -2.923 -4.844 22.568 1.00 72.31 112 VAL A CA 1
ATOM 898 C C . VAL A 1 112 ? -1.542 -4.294 22.187 1.00 72.31 112 VAL A C 1
ATOM 900 O O . VAL A 1 112 ? -0.520 -4.778 22.663 1.00 72.31 112 VAL A O 1
ATOM 903 N N . TYR A 1 113 ? -1.506 -3.250 21.355 1.00 72.75 113 TYR A N 1
ATOM 904 C CA . TYR A 1 113 ? -0.280 -2.571 20.959 1.00 72.75 113 TYR A CA 1
ATOM 905 C C . TYR A 1 113 ? -0.403 -1.053 21.111 1.00 72.75 113 TYR A C 1
ATOM 907 O O . TYR A 1 113 ? -1.227 -0.401 20.465 1.00 72.75 113 TYR A O 1
ATOM 915 N N . LYS A 1 114 ? 0.471 -0.472 21.939 1.00 70.38 114 LYS A N 1
ATOM 916 C CA . LYS A 1 114 ? 0.619 0.979 22.088 1.00 70.38 114 LYS A CA 1
ATOM 917 C C . LYS A 1 114 ? 1.828 1.432 21.280 1.00 70.38 114 LYS A C 1
ATOM 919 O O . LYS A 1 114 ? 2.960 1.097 21.609 1.00 70.38 114 LYS A O 1
ATOM 924 N N . ALA A 1 115 ? 1.590 2.217 20.234 1.00 73.06 115 ALA A N 1
ATOM 925 C CA . ALA A 1 115 ? 2.669 2.801 19.447 1.00 73.06 115 ALA A CA 1
ATOM 926 C C . ALA A 1 115 ? 3.553 3.711 20.325 1.00 73.06 115 ALA A C 1
ATOM 928 O O . ALA A 1 115 ? 3.065 4.701 20.875 1.00 73.06 115 ALA A O 1
ATOM 929 N N . LEU A 1 116 ? 4.846 3.376 20.420 1.00 63.12 116 LEU A N 1
ATOM 930 C CA . LEU A 1 116 ? 5.825 4.003 21.323 1.00 63.12 116 LEU A CA 1
ATOM 931 C C . LEU A 1 116 ? 5.997 5.514 21.080 1.00 63.12 116 LEU A C 1
ATOM 933 O O . LEU A 1 116 ? 6.198 6.274 22.016 1.00 63.12 116 LEU A O 1
ATOM 937 N N . PHE A 1 117 ? 5.869 5.953 19.825 1.00 68.31 117 PHE A N 1
ATOM 938 C CA . PHE A 1 117 ? 6.055 7.351 19.419 1.00 68.31 117 PHE A CA 1
ATOM 939 C C . PHE A 1 117 ? 4.745 8.101 19.157 1.00 68.31 117 PHE A C 1
ATOM 941 O O . PHE A 1 117 ? 4.759 9.167 18.544 1.00 68.31 117 PHE A O 1
ATOM 948 N N . PHE A 1 118 ? 3.588 7.581 19.568 1.00 66.06 118 PHE A N 1
ATOM 949 C CA . PHE A 1 118 ? 2.338 8.327 19.406 1.00 66.06 118 PHE A CA 1
ATOM 950 C C . PHE A 1 118 ? 2.265 9.481 20.424 1.00 66.06 118 PHE A C 1
ATOM 952 O O . PHE A 1 118 ? 2.484 9.221 21.606 1.00 66.06 118 PHE A O 1
ATOM 959 N N . PRO A 1 119 ? 1.909 10.729 20.039 1.00 66.56 119 PRO A N 1
ATOM 960 C CA . PRO A 1 119 ? 1.366 11.194 18.749 1.00 66.56 119 PRO A CA 1
ATOM 961 C C . PRO A 1 119 ? 2.396 11.753 17.752 1.00 66.56 119 PRO A C 1
ATOM 963 O O . PRO A 1 119 ? 2.028 12.109 16.635 1.00 66.56 119 PRO A O 1
ATOM 966 N N . ILE A 1 120 ? 3.667 11.847 18.134 1.00 76.12 120 ILE A N 1
ATOM 967 C CA . ILE A 1 120 ? 4.715 12.521 17.355 1.00 76.12 120 ILE A CA 1
ATOM 968 C C . ILE A 1 120 ? 5.015 11.772 16.045 1.00 76.12 120 ILE A C 1
ATOM 970 O O . ILE A 1 120 ? 5.138 12.393 14.993 1.00 76.12 120 ILE A O 1
ATOM 974 N N . GLY A 1 121 ? 5.063 10.438 16.081 1.00 79.88 121 GLY A N 1
ATOM 975 C CA . GLY A 1 121 ? 5.388 9.587 14.933 1.00 79.88 121 GLY A CA 1
ATOM 976 C C . GLY A 1 121 ? 4.486 9.826 13.715 1.00 79.88 121 GLY A C 1
ATOM 977 O O . GLY A 1 121 ? 5.006 10.154 12.651 1.00 79.88 121 GLY A O 1
ATOM 978 N N . PRO A 1 122 ? 3.147 9.735 13.843 1.00 80.62 122 PRO A N 1
ATOM 979 C CA . PRO A 1 122 ? 2.231 10.022 12.735 1.00 80.62 122 PRO A CA 1
ATOM 980 C C . PRO A 1 122 ? 2.300 11.468 12.229 1.00 80.62 122 PRO A C 1
ATOM 982 O O . PRO A 1 122 ? 2.144 11.715 11.036 1.00 80.62 122 PRO A O 1
ATOM 985 N N . ILE A 1 123 ? 2.555 12.445 13.104 1.00 81.56 123 ILE A N 1
ATOM 986 C CA . ILE A 1 123 ? 2.670 13.853 12.694 1.00 81.56 123 ILE A CA 1
ATOM 987 C C . ILE A 1 123 ? 3.929 14.054 11.846 1.00 81.56 123 ILE A C 1
ATOM 989 O O . ILE A 1 123 ? 3.840 14.589 10.740 1.00 81.56 123 ILE A O 1
ATOM 993 N N . ILE A 1 124 ? 5.078 13.562 12.319 1.00 86.19 124 ILE A N 1
ATOM 994 C CA . ILE A 1 124 ? 6.345 13.627 11.579 1.00 86.19 124 ILE A CA 1
ATOM 995 C C . ILE A 1 124 ? 6.228 12.870 10.255 1.00 86.19 124 ILE A C 1
ATOM 997 O O . ILE A 1 124 ? 6.608 13.408 9.219 1.00 86.19 124 ILE A O 1
ATOM 1001 N N . ALA A 1 125 ? 5.657 11.662 10.258 1.00 84.38 125 ALA A N 1
ATOM 1002 C CA . ALA A 1 125 ? 5.464 10.881 9.039 1.00 84.38 125 ALA A CA 1
ATOM 1003 C C . ALA A 1 125 ? 4.601 11.631 8.014 1.00 84.38 125 ALA A C 1
ATOM 1005 O O . ALA A 1 125 ? 4.980 11.734 6.850 1.00 84.38 125 ALA A O 1
ATOM 1006 N N . SER A 1 126 ? 3.480 12.219 8.444 1.00 84.31 126 SER A N 1
ATOM 1007 C CA . SER A 1 126 ? 2.601 12.990 7.554 1.00 84.31 126 SER A CA 1
ATOM 1008 C C . SER A 1 126 ? 3.305 14.218 6.974 1.00 84.31 126 SER A C 1
ATOM 1010 O O . SER A 1 126 ? 3.158 14.505 5.787 1.00 84.31 126 SER A O 1
ATOM 1012 N N . LEU A 1 127 ? 4.093 14.925 7.791 1.00 87.88 127 LEU A N 1
ATOM 1013 C CA . LEU A 1 127 ? 4.836 16.111 7.369 1.00 87.88 127 LEU A CA 1
ATOM 1014 C C . LEU A 1 127 ? 5.966 15.759 6.391 1.00 87.88 127 LEU A C 1
ATOM 1016 O O . LEU A 1 127 ? 6.090 16.400 5.351 1.00 87.88 127 LEU A O 1
ATOM 1020 N N . LEU A 1 128 ? 6.734 14.703 6.669 1.00 88.88 128 LEU A N 1
ATOM 1021 C CA . LEU A 1 128 ? 7.782 14.215 5.769 1.00 88.88 128 LEU A CA 1
ATOM 1022 C C . LEU A 1 128 ? 7.210 13.758 4.426 1.00 88.88 128 LEU A C 1
ATOM 1024 O O . LEU A 1 128 ? 7.747 14.110 3.379 1.00 88.88 128 LEU A O 1
ATOM 1028 N N . ILE A 1 129 ? 6.099 13.019 4.439 1.00 88.31 129 ILE A N 1
ATOM 1029 C CA . ILE A 1 129 ? 5.449 12.576 3.202 1.00 88.31 129 ILE A CA 1
ATOM 1030 C C . ILE A 1 129 ? 4.926 13.777 2.404 1.00 88.31 129 ILE A C 1
ATOM 1032 O O . ILE A 1 129 ? 5.087 13.804 1.186 1.00 88.31 129 ILE A O 1
ATOM 1036 N N . CYS A 1 130 ? 4.380 14.800 3.069 1.00 85.38 130 CYS A N 1
ATOM 1037 C CA . CYS A 1 130 ? 3.978 16.046 2.414 1.00 85.38 130 CYS A CA 1
ATOM 1038 C C . CYS A 1 130 ? 5.169 16.728 1.714 1.00 85.38 130 CYS A C 1
ATOM 1040 O O . CYS A 1 130 ? 5.073 17.082 0.540 1.00 85.38 130 CYS A O 1
ATOM 1042 N N . ILE A 1 131 ? 6.320 16.825 2.389 1.00 86.88 131 ILE A N 1
ATOM 1043 C CA . ILE A 1 131 ? 7.552 17.378 1.805 1.00 86.88 131 ILE A CA 1
ATOM 1044 C C . ILE A 1 131 ? 8.010 16.556 0.593 1.00 86.88 131 ILE A C 1
ATOM 1046 O O . ILE A 1 131 ? 8.346 17.136 -0.438 1.00 86.88 131 ILE A O 1
ATOM 1050 N N . PHE A 1 132 ? 7.989 15.221 0.672 1.00 86.25 132 PHE A N 1
ATOM 1051 C CA . PHE A 1 132 ? 8.381 14.369 -0.456 1.00 86.25 132 PHE A CA 1
ATOM 1052 C C . PHE A 1 132 ? 7.454 14.524 -1.661 1.00 86.25 132 PHE A C 1
ATOM 1054 O O . PHE A 1 132 ? 7.936 14.620 -2.789 1.00 86.25 132 PHE A O 1
ATOM 1061 N N . VAL A 1 133 ? 6.140 14.606 -1.445 1.00 83.44 133 VAL A N 1
ATOM 1062 C CA . VAL A 1 133 ? 5.173 14.834 -2.528 1.00 83.44 133 VAL A CA 1
ATOM 1063 C C . VAL A 1 133 ? 5.400 16.201 -3.182 1.00 83.44 133 VAL A C 1
ATOM 1065 O O . VAL A 1 133 ? 5.428 16.287 -4.410 1.00 83.44 133 VAL A O 1
ATOM 1068 N N . LEU A 1 134 ? 5.639 17.253 -2.390 1.00 82.56 134 LEU A N 1
ATOM 1069 C CA . LEU A 1 134 ? 5.961 18.588 -2.908 1.00 82.56 134 LEU A CA 1
ATOM 1070 C C . LEU A 1 134 ? 7.292 18.605 -3.676 1.00 82.56 134 LEU A C 1
ATOM 1072 O O . LEU A 1 134 ? 7.371 19.197 -4.751 1.00 82.56 134 LEU A O 1
ATOM 1076 N N . GLY A 1 135 ? 8.317 17.909 -3.178 1.00 82.50 135 GLY A N 1
ATOM 1077 C CA . GLY A 1 135 ? 9.611 17.777 -3.852 1.00 82.50 135 GLY A CA 1
ATOM 1078 C C . GLY A 1 135 ? 9.520 17.026 -5.185 1.00 82.50 135 GLY A C 1
ATOM 1079 O O . GLY A 1 135 ? 10.124 17.444 -6.177 1.00 82.50 135 GLY A O 1
ATOM 1080 N N . GLN A 1 136 ? 8.711 15.964 -5.246 1.00 75.19 136 GLN A N 1
ATOM 1081 C CA . GLN A 1 136 ? 8.421 15.248 -6.492 1.00 75.19 136 GLN A CA 1
ATOM 1082 C C . GLN A 1 136 ? 7.653 16.136 -7.483 1.00 75.19 136 GLN A C 1
ATOM 1084 O O . GLN A 1 136 ? 7.995 16.158 -8.664 1.00 75.19 136 GLN A O 1
ATOM 1089 N N . GLY A 1 137 ? 6.671 16.912 -7.010 1.00 72.56 137 GLY A N 1
ATOM 1090 C CA . GLY A 1 137 ? 5.928 17.872 -7.835 1.00 72.56 137 GLY A CA 1
ATOM 1091 C C . GLY A 1 137 ? 6.804 19.003 -8.392 1.00 72.56 137 GLY A C 1
ATOM 1092 O O . GLY A 1 137 ? 6.690 19.359 -9.567 1.00 72.56 137 GLY A O 1
ATOM 1093 N N . TYR A 1 138 ? 7.735 19.521 -7.588 1.00 70.56 138 TYR A N 1
ATOM 1094 C CA . TYR A 1 138 ? 8.710 20.525 -8.021 1.00 70.56 138 TYR A CA 1
ATOM 1095 C C . TYR A 1 138 ? 9.703 19.964 -9.050 1.00 70.56 138 TYR A C 1
ATOM 1097 O O . TYR A 1 138 ? 9.966 20.594 -10.078 1.00 70.56 138 TYR A O 1
ATOM 1105 N N . SER A 1 139 ? 10.201 18.746 -8.821 1.00 63.94 139 SER A N 1
ATOM 1106 C CA . SER A 1 139 ? 11.105 18.063 -9.755 1.00 63.94 139 SER A CA 1
ATOM 1107 C C . SER A 1 139 ? 10.415 17.764 -11.088 1.00 63.94 139 SER A C 1
ATOM 1109 O O . SER A 1 139 ? 11.010 17.978 -12.145 1.00 63.94 139 SER A O 1
ATOM 1111 N N . ALA A 1 140 ? 9.146 17.339 -11.059 1.00 63.59 140 ALA A N 1
ATOM 1112 C CA . ALA A 1 140 ? 8.341 17.133 -12.261 1.00 63.59 140 ALA A CA 1
ATOM 1113 C C . ALA A 1 140 ? 8.141 18.438 -13.051 1.00 63.59 140 ALA A C 1
ATOM 1115 O O . ALA A 1 140 ? 8.294 18.438 -14.269 1.00 63.59 140 ALA A O 1
ATOM 1116 N N . SER A 1 141 ? 7.886 19.551 -12.355 1.00 59.75 141 SER A N 1
ATOM 1117 C CA . SER A 1 141 ? 7.650 20.861 -12.981 1.00 59.75 141 SER A CA 1
ATOM 1118 C C . SER A 1 141 ? 8.918 21.488 -13.575 1.00 59.75 141 SER A C 1
ATOM 1120 O O . SER A 1 141 ? 8.841 22.205 -14.568 1.00 59.75 141 SER A O 1
ATOM 1122 N N . THR A 1 142 ? 10.089 21.213 -12.989 1.00 60.16 142 THR A N 1
ATOM 1123 C CA . THR A 1 142 ? 11.370 21.808 -13.421 1.00 60.16 142 THR A CA 1
ATOM 1124 C C . THR A 1 142 ? 12.092 20.965 -14.483 1.00 60.16 142 THR A C 1
ATOM 1126 O O . THR A 1 142 ? 12.845 21.505 -15.287 1.00 60.16 142 THR A O 1
ATOM 1129 N N . THR A 1 143 ? 11.861 19.645 -14.525 1.00 56.22 143 THR A N 1
ATOM 1130 C CA . THR A 1 143 ? 12.580 18.727 -15.437 1.00 56.22 143 THR A CA 1
ATOM 1131 C C . THR A 1 143 ? 11.919 18.614 -16.819 1.00 56.22 143 THR A C 1
ATOM 1133 O O . THR A 1 143 ? 12.608 18.352 -17.804 1.00 56.22 143 THR A O 1
ATOM 1136 N N . HIS A 1 144 ? 10.607 18.858 -16.927 1.00 53.94 144 HIS A N 1
ATOM 1137 C CA . HIS A 1 144 ? 9.891 18.937 -18.203 1.00 53.94 144 HIS A CA 1
ATOM 1138 C C . HIS A 1 144 ? 8.831 20.052 -18.134 1.00 53.94 144 HIS A C 1
ATOM 1140 O O . HIS A 1 144 ? 7.804 19.847 -17.486 1.00 53.94 144 HIS A O 1
ATOM 1146 N N . PRO A 1 145 ? 9.020 21.223 -18.780 1.00 51.78 145 PRO A N 1
ATOM 1147 C CA . PRO A 1 145 ? 7.928 22.184 -18.910 1.00 51.78 145 PRO A CA 1
ATOM 1148 C C . PRO A 1 145 ? 6.753 21.495 -19.617 1.00 51.78 145 PRO A C 1
ATOM 1150 O O . PRO A 1 145 ? 6.966 20.766 -20.587 1.00 51.78 145 PRO A O 1
ATOM 1153 N N . PHE A 1 146 ? 5.534 21.691 -19.105 1.00 52.22 146 PHE A N 1
ATOM 1154 C CA . PHE A 1 146 ? 4.293 21.122 -19.639 1.00 52.22 146 PHE A CA 1
ATOM 1155 C C . PHE A 1 146 ? 4.215 21.308 -21.161 1.00 52.22 146 PHE A C 1
ATOM 1157 O O . PHE A 1 146 ? 3.918 22.397 -21.646 1.00 52.22 146 PHE A O 1
ATOM 1164 N N . ASN A 1 147 ? 4.495 20.247 -21.920 1.00 45.34 147 ASN A N 1
ATOM 1165 C CA . ASN A 1 147 ? 4.469 20.275 -23.375 1.00 45.34 147 ASN A CA 1
ATOM 1166 C C . ASN A 1 147 ? 3.425 19.267 -23.865 1.00 45.34 147 ASN A C 1
ATOM 1168 O O . ASN A 1 147 ? 3.611 18.057 -23.750 1.00 45.34 147 ASN A O 1
ATOM 1172 N N . PHE A 1 148 ? 2.323 19.789 -24.407 1.00 52.22 148 PHE A N 1
ATOM 1173 C CA . PHE A 1 148 ? 1.180 19.042 -24.950 1.00 52.22 148 PHE A CA 1
ATOM 1174 C C . PHE A 1 148 ? 1.515 18.192 -26.195 1.00 52.22 148 PHE A C 1
ATOM 1176 O O . PHE A 1 148 ? 0.623 17.593 -26.781 1.00 52.22 148 PHE A O 1
ATOM 1183 N N . SER A 1 149 ? 2.781 18.136 -26.616 1.00 50.84 149 SER A N 1
ATOM 1184 C CA . SER A 1 149 ? 3.234 17.454 -27.836 1.00 50.84 149 SER A CA 1
ATOM 1185 C C . SER A 1 149 ? 3.667 15.992 -27.653 1.00 50.84 149 SER A C 1
ATOM 1187 O O . SER A 1 149 ? 4.021 15.359 -28.640 1.00 50.84 149 SER A O 1
ATOM 1189 N N . ASN A 1 150 ? 3.639 15.442 -26.432 1.00 41.88 150 ASN A N 1
ATOM 1190 C CA . ASN A 1 150 ? 3.964 14.029 -26.159 1.00 41.88 150 ASN A CA 1
ATOM 1191 C C . ASN A 1 150 ? 2.769 13.251 -25.579 1.00 41.88 150 ASN A C 1
ATOM 1193 O O . ASN A 1 150 ? 2.927 12.513 -24.603 1.00 41.88 150 ASN A O 1
ATOM 1197 N N . PHE A 1 151 ? 1.582 13.460 -26.152 1.00 42.38 151 PHE A N 1
ATOM 1198 C CA . PHE A 1 151 ? 0.468 12.517 -26.039 1.00 42.38 151 PHE A CA 1
ATOM 1199 C C . PHE A 1 151 ? 0.482 11.560 -27.230 1.00 42.38 151 PHE A C 1
ATOM 1201 O O . PHE A 1 151 ? 0.769 12.041 -28.349 1.00 42.38 151 PHE A O 1
#

Radius of gyration: 20.14 Å; Cα contacts (8 Å, |Δi|>4): 76; chains: 1; bounding box: 45×46×56 Å

Solvent-accessible surface area (backbone atoms only — not comparable to full-atom values): 8514 Å² total; per-residue (Å²): 114,69,67,60,55,52,51,52,52,52,51,54,48,53,52,50,51,53,50,52,23,52,52,49,28,52,36,11,70,72,67,76,37,65,66,75,30,55,46,59,46,98,86,76,46,40,53,56,26,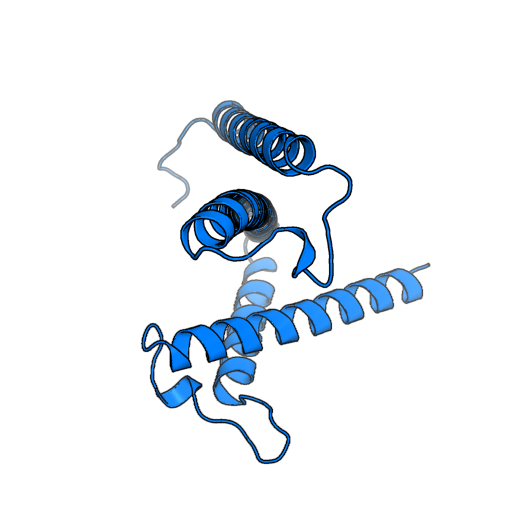38,53,50,54,51,51,52,50,52,50,54,56,56,49,34,76,44,64,90,54,50,48,39,52,50,54,55,51,50,54,53,54,52,48,48,53,53,54,40,50,50,29,52,48,56,57,48,47,57,55,51,42,52,74,69,73,48,58,83,80,77,46,94,70,74,69,88,50,68,74,58,49,43,52,52,51,40,52,51,42,50,51,51,54,52,51,52,53,50,50,52,56,72,75,48,70,94,63,90,82,81,119

Nearest PDB structures (foldseek):
  5c21-assembly1_A  TM=3.766E-01  e=3.900E+00  Escherichia coli

Mean predicted aligned error: 8.81 Å

pLDDT: mean 82.28, std 11.66, range [41.88, 94.81]